Protein AF-A0A6I5CNL9-F1 (afdb_monomer)

Secondary structure (DSSP, 8-state):
--S-S--TT-HHHHHHHHHHHHHHHHHH----TT--HHHHHHHTS-S--

Structure (mmCIF, N/CA/C/O backbone):
data_AF-A0A6I5CNL9-F1
#
_entry.id   AF-A0A6I5CNL9-F1
#
loop_
_atom_site.group_PDB
_atom_site.id
_atom_site.type_symbol
_atom_site.label_atom_id
_atom_site.label_alt_id
_atom_site.label_comp_id
_atom_site.label_asym_id
_atom_site.label_entity_id
_atom_site.label_seq_id
_atom_site.pdbx_PDB_ins_code
_atom_site.Cartn_x
_atom_site.Cartn_y
_atom_site.Cartn_z
_atom_site.occupancy
_atom_site.B_iso_or_equiv
_atom_site.auth_seq_id
_atom_site.auth_comp_id
_atom_site.auth_asym_id
_atom_site.auth_atom_id
_atom_site.pdbx_PDB_model_num
ATOM 1 N N . ARG A 1 1 ? 25.140 17.681 -22.437 1.00 51.19 1 ARG A N 1
ATOM 2 C CA . ARG A 1 1 ? 23.805 17.549 -21.794 1.00 51.19 1 ARG A CA 1
ATOM 3 C C . ARG A 1 1 ? 23.205 16.239 -22.300 1.00 51.19 1 ARG A C 1
ATOM 5 O O . ARG A 1 1 ? 23.197 16.066 -23.509 1.00 51.19 1 ARG A O 1
ATOM 12 N N . SER A 1 2 ? 22.851 15.289 -21.426 1.00 54.97 2 SER A N 1
ATOM 13 C CA . SER A 1 2 ? 22.338 13.970 -21.855 1.00 54.97 2 SER A CA 1
ATOM 14 C C . SER A 1 2 ? 21.051 14.124 -22.679 1.00 54.97 2 SER A C 1
ATOM 16 O O . SER A 1 2 ? 20.200 14.934 -22.319 1.00 54.97 2 SER A O 1
ATOM 18 N N . ALA A 1 3 ? 20.938 13.363 -23.772 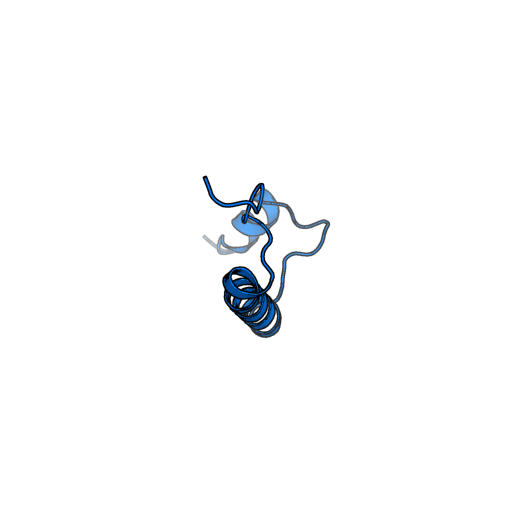1.00 60.38 3 ALA A N 1
ATOM 19 C CA . ALA A 1 3 ? 19.874 13.447 -24.778 1.00 60.38 3 ALA A CA 1
ATOM 20 C C . ALA A 1 3 ? 18.505 12.905 -24.318 1.00 60.38 3 ALA A C 1
ATOM 22 O O . ALA A 1 3 ? 17.527 13.011 -25.050 1.00 60.38 3 ALA A O 1
ATOM 23 N N . TYR A 1 4 ? 18.418 12.342 -23.112 1.00 59.97 4 TYR A N 1
ATOM 24 C CA . TYR A 1 4 ? 17.173 11.810 -22.562 1.00 59.97 4 TYR A CA 1
ATOM 25 C C . TYR A 1 4 ? 16.563 12.795 -21.566 1.00 59.97 4 TYR A C 1
ATOM 27 O O . TYR A 1 4 ? 17.014 12.952 -20.431 1.00 59.97 4 TYR A O 1
ATOM 35 N N . THR A 1 5 ? 15.540 13.489 -22.050 1.00 56.47 5 THR A N 1
ATOM 36 C CA . THR A 1 5 ? 14.652 14.370 -21.293 1.00 56.47 5 THR A CA 1
ATOM 37 C C . THR A 1 5 ? 13.915 13.533 -20.240 1.00 56.47 5 THR A C 1
ATOM 39 O O . THR A 1 5 ? 13.339 12.507 -20.578 1.00 56.47 5 THR A O 1
ATOM 42 N N . ASN A 1 6 ? 13.974 13.960 -18.979 1.00 64.00 6 ASN A N 1
ATOM 43 C CA . ASN A 1 6 ? 13.266 13.409 -17.820 1.00 64.00 6 ASN A CA 1
ATOM 44 C C . ASN A 1 6 ? 13.291 11.868 -17.634 1.00 64.00 6 ASN A C 1
ATOM 46 O O . ASN A 1 6 ? 12.432 11.133 -18.114 1.00 64.00 6 ASN A O 1
ATOM 50 N N . LYS A 1 7 ? 14.242 11.399 -16.816 1.00 66.56 7 LYS A N 1
ATOM 51 C CA . LYS A 1 7 ? 14.428 9.987 -16.435 1.00 66.56 7 LYS A CA 1
ATOM 52 C C . LYS A 1 7 ? 13.505 9.474 -15.319 1.00 66.56 7 LYS A C 1
ATOM 54 O O . LYS A 1 7 ? 13.695 8.354 -14.855 1.00 66.56 7 LYS A O 1
ATOM 59 N N . MET A 1 8 ? 12.524 10.257 -14.875 1.00 69.44 8 MET A N 1
ATOM 60 C CA . MET A 1 8 ? 11.716 9.931 -13.688 1.00 69.44 8 MET A CA 1
ATOM 61 C C . MET A 1 8 ? 10.780 8.721 -13.848 1.00 69.44 8 MET A C 1
ATOM 63 O O . MET A 1 8 ? 10.138 8.346 -12.878 1.00 69.44 8 MET A O 1
ATOM 67 N N . ASN A 1 9 ? 10.702 8.118 -15.041 1.00 64.50 9 ASN A N 1
ATOM 68 C CA . ASN A 1 9 ? 9.890 6.930 -15.321 1.00 64.50 9 ASN A CA 1
ATOM 69 C C . ASN A 1 9 ? 10.677 5.829 -16.062 1.00 64.50 9 ASN A C 1
ATOM 71 O O . ASN A 1 9 ? 10.082 4.979 -16.725 1.00 64.50 9 ASN A O 1
ATOM 75 N N . GLU A 1 10 ? 12.016 5.821 -16.002 1.00 71.19 10 GLU A N 1
ATOM 76 C CA . GLU A 1 10 ? 12.780 4.725 -16.610 1.00 71.19 10 GLU A CA 1
ATOM 77 C C . GLU A 1 10 ? 12.461 3.396 -15.901 1.00 71.19 10 GLU A C 1
ATOM 79 O O . GLU A 1 10 ? 12.628 3.251 -14.694 1.00 71.19 10 GLU A O 1
ATOM 84 N N . VAL A 1 11 ? 12.029 2.382 -16.655 1.00 69.25 11 VAL A N 1
ATOM 85 C CA . VAL A 1 11 ? 11.587 1.091 -16.091 1.00 69.25 11 VAL A CA 1
ATOM 86 C C . VAL A 1 11 ? 12.644 0.461 -15.176 1.00 69.25 11 VAL A C 1
ATOM 88 O O . VAL A 1 11 ? 12.307 -0.079 -14.126 1.00 69.25 11 VAL A O 1
ATOM 91 N N . LYS A 1 12 ? 13.932 0.546 -15.540 1.00 69.88 12 LYS A N 1
ATOM 92 C CA . LYS A 1 12 ? 15.026 -0.103 -14.797 1.00 69.88 12 LYS A CA 1
ATOM 93 C C . LYS A 1 12 ? 15.161 0.379 -13.339 1.00 69.88 12 LYS A C 1
ATOM 95 O O . LYS A 1 12 ? 15.150 -0.488 -12.469 1.00 69.88 12 LYS A O 1
ATOM 100 N N . PRO A 1 13 ? 15.268 1.685 -13.026 1.00 74.56 13 PRO A N 1
ATOM 101 C CA . PRO A 1 13 ? 15.327 2.139 -11.633 1.00 74.56 13 PRO A CA 1
ATOM 102 C C . PRO A 1 13 ? 14.016 1.952 -10.847 1.00 74.56 13 PRO A C 1
ATOM 104 O O . PRO A 1 13 ? 14.072 1.783 -9.630 1.00 74.56 13 PRO A O 1
ATOM 107 N N . HIS A 1 14 ? 12.846 1.945 -11.499 1.00 84.00 14 HIS A N 1
ATOM 108 C CA . HIS A 1 14 ? 11.552 1.905 -10.795 1.00 84.00 14 HIS A CA 1
ATOM 109 C C . HIS A 1 14 ? 10.972 0.502 -10.603 1.00 84.00 14 HIS A C 1
ATOM 111 O O . HIS A 1 14 ? 10.181 0.293 -9.682 1.00 84.00 14 HIS A O 1
ATOM 117 N N . ARG A 1 15 ? 11.392 -0.476 -11.413 1.00 87.06 15 ARG A N 1
ATOM 118 C CA . ARG A 1 15 ? 10.884 -1.852 -11.343 1.00 87.06 15 ARG A CA 1
ATOM 119 C C . ARG A 1 15 ? 11.081 -2.479 -9.965 1.00 87.06 15 ARG A C 1
ATOM 121 O O . ARG A 1 15 ? 10.123 -2.992 -9.403 1.00 87.06 15 ARG A O 1
ATOM 128 N N . ALA A 1 16 ? 12.275 -2.360 -9.387 1.00 89.56 16 ALA A N 1
ATOM 129 C CA . ALA A 1 16 ? 12.558 -2.917 -8.064 1.00 89.56 16 ALA A CA 1
ATOM 130 C C . ALA A 1 16 ? 11.694 -2.280 -6.953 1.00 89.56 16 ALA A C 1
ATOM 132 O O . ALA A 1 16 ? 11.277 -2.958 -6.015 1.00 89.56 16 ALA A O 1
ATOM 133 N N . TRP A 1 17 ? 11.393 -0.979 -7.053 1.00 90.25 17 TRP A N 1
ATOM 134 C CA . TRP A 1 17 ? 10.486 -0.306 -6.116 1.00 90.25 17 TRP A CA 1
ATOM 135 C C . TRP A 1 17 ? 9.038 -0.787 -6.281 1.00 90.25 17 TRP A C 1
ATOM 137 O O . TRP A 1 17 ? 8.368 -1.055 -5.281 1.00 90.25 17 TRP A O 1
ATOM 147 N N . ALA A 1 18 ? 8.576 -0.944 -7.524 1.00 92.25 18 ALA A N 1
ATOM 148 C CA . ALA A 1 18 ? 7.229 -1.418 -7.826 1.00 92.25 18 ALA A CA 1
ATOM 149 C C . ALA A 1 18 ? 7.024 -2.867 -7.362 1.00 92.25 18 ALA A C 1
ATOM 151 O O . ALA A 1 18 ? 6.073 -3.142 -6.637 1.00 92.25 18 ALA A O 1
ATOM 152 N N . GLU A 1 19 ? 7.954 -3.770 -7.688 1.00 95.06 19 GLU A N 1
ATOM 153 C CA . GLU A 1 19 ? 7.917 -5.178 -7.264 1.00 95.06 19 GLU A CA 1
ATOM 154 C C . GLU A 1 19 ? 7.867 -5.297 -5.735 1.00 95.06 19 GLU A C 1
ATOM 156 O O . GLU A 1 19 ? 7.041 -6.028 -5.192 1.00 95.06 19 GLU A O 1
ATOM 161 N N . ARG A 1 20 ? 8.673 -4.505 -5.016 1.00 95.25 20 ARG A N 1
ATOM 162 C CA . ARG A 1 20 ? 8.640 -4.482 -3.548 1.00 95.25 20 ARG A CA 1
ATOM 163 C C . ARG A 1 20 ? 7.332 -3.920 -2.986 1.00 95.25 20 ARG A C 1
ATOM 165 O O . ARG A 1 20 ? 6.897 -4.353 -1.922 1.00 95.25 20 ARG A O 1
ATOM 172 N N . THR A 1 21 ? 6.719 -2.952 -3.662 1.00 96.25 21 THR A N 1
ATOM 173 C CA . THR A 1 21 ? 5.423 -2.386 -3.256 1.00 96.25 21 THR A CA 1
ATOM 174 C C . THR A 1 21 ? 4.303 -3.408 -3.443 1.00 96.25 21 THR A C 1
ATOM 176 O O . THR A 1 21 ? 3.519 -3.618 -2.521 1.00 96.25 21 THR A O 1
ATOM 179 N N . LEU A 1 22 ? 4.281 -4.103 -4.584 1.00 97.25 22 LEU A N 1
ATOM 180 C CA . LEU A 1 22 ? 3.310 -5.159 -4.874 1.00 97.25 22 LEU A CA 1
ATOM 181 C C . LEU A 1 22 ? 3.437 -6.339 -3.905 1.00 97.25 22 LEU A C 1
ATOM 183 O O . LEU A 1 22 ? 2.430 -6.774 -3.360 1.00 97.25 22 LEU A O 1
ATOM 187 N N . LEU A 1 23 ? 4.660 -6.788 -3.603 1.00 98.25 23 LEU A N 1
ATOM 188 C CA . LEU A 1 23 ? 4.884 -7.865 -2.633 1.00 98.25 23 LEU A CA 1
ATOM 189 C C . LEU A 1 23 ? 4.341 -7.510 -1.239 1.00 98.25 23 LEU A C 1
ATOM 1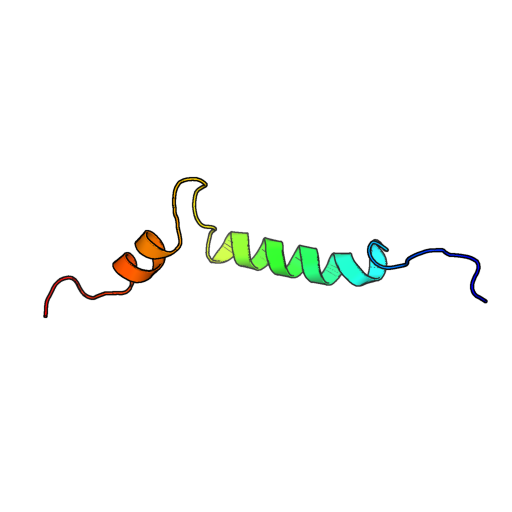91 O O . LEU A 1 23 ? 3.766 -8.344 -0.549 1.00 98.25 23 LEU A O 1
ATOM 195 N N . ARG A 1 24 ? 4.494 -6.251 -0.811 1.00 98.06 24 ARG A N 1
ATOM 196 C CA . ARG A 1 24 ? 3.919 -5.787 0.460 1.00 98.06 24 ARG A CA 1
ATOM 197 C C . ARG A 1 24 ? 2.395 -5.770 0.421 1.00 98.06 24 ARG A C 1
ATOM 199 O O . ARG A 1 24 ? 1.779 -6.151 1.409 1.00 98.06 24 ARG A O 1
ATOM 206 N N . ALA A 1 25 ? 1.806 -5.332 -0.688 1.00 97.62 25 ALA A N 1
ATOM 207 C CA . ALA A 1 25 ? 0.359 -5.339 -0.875 1.00 97.62 25 ALA A CA 1
ATOM 208 C C . ALA A 1 25 ? -0.216 -6.765 -0.866 1.00 97.62 25 ALA A C 1
ATOM 210 O O . ALA A 1 25 ? -1.295 -6.975 -0.327 1.00 97.62 25 ALA A O 1
ATOM 211 N N . GLU A 1 26 ? 0.513 -7.748 -1.398 1.00 97.81 26 GLU A N 1
ATOM 212 C CA . GLU A 1 26 ? 0.121 -9.161 -1.352 1.00 97.81 26 GLU A CA 1
ATOM 213 C C . GLU A 1 26 ? 0.109 -9.710 0.082 1.00 97.81 26 GLU A C 1
ATOM 215 O O . GLU A 1 26 ? -0.830 -10.396 0.475 1.00 97.81 26 GLU A O 1
ATOM 220 N N . 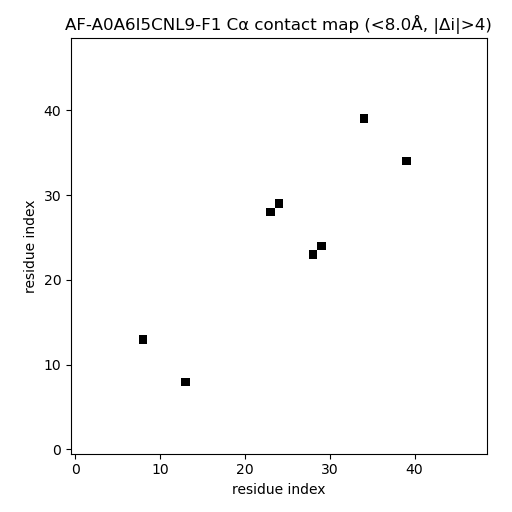VAL A 1 27 ? 1.122 -9.372 0.887 1.00 98.00 27 VAL A N 1
ATOM 221 C CA . VAL A 1 27 ? 1.258 -9.884 2.262 1.00 98.00 27 VAL A CA 1
ATOM 222 C C . VAL A 1 27 ? 0.330 -9.175 3.250 1.00 98.00 27 VAL A C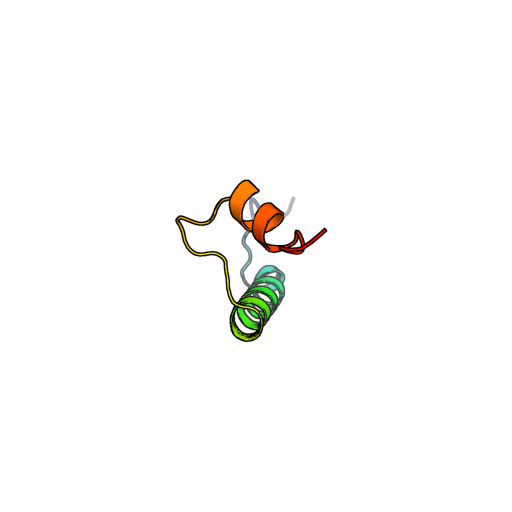 1
ATOM 224 O O . VAL A 1 27 ? -0.256 -9.820 4.116 1.00 98.00 27 VAL A O 1
ATOM 227 N N . PHE A 1 28 ? 0.222 -7.849 3.163 1.00 95.25 28 PHE A N 1
ATOM 228 C CA . PHE A 1 28 ? -0.496 -7.034 4.152 1.00 95.25 28 PHE A CA 1
ATOM 229 C C . PHE A 1 28 ? -1.882 -6.582 3.687 1.00 95.25 28 PHE A C 1
ATOM 231 O O . PHE A 1 28 ? -2.654 -6.056 4.488 1.00 95.25 28 PHE A O 1
ATOM 238 N N . GLY A 1 29 ?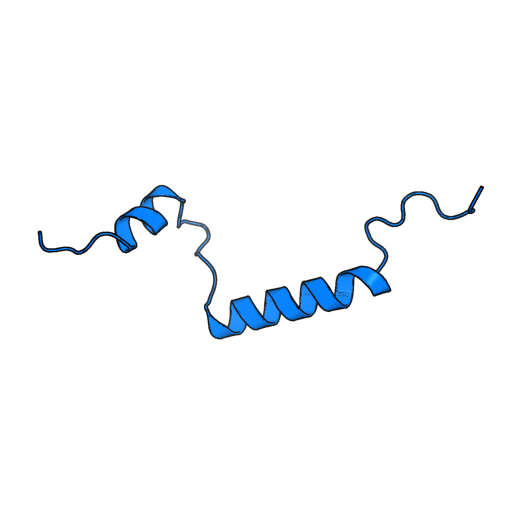 -2.204 -6.769 2.409 1.00 93.88 29 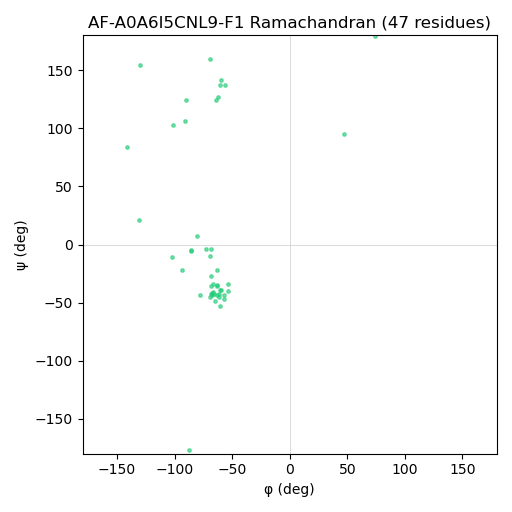GLY A N 1
ATOM 239 C CA . GLY A 1 29 ? -3.377 -6.169 1.790 1.00 93.88 29 GLY A CA 1
ATOM 240 C C . GLY A 1 29 ? -3.211 -4.669 1.529 1.00 93.88 29 GLY A C 1
ATOM 241 O O . GLY A 1 29 ? -2.188 -4.046 1.828 1.00 93.88 29 GLY A O 1
ATOM 242 N N . VAL A 1 30 ? -4.257 -4.083 0.952 1.00 94.12 30 VAL A N 1
ATOM 243 C CA . VAL A 1 30 ? -4.409 -2.639 0.741 1.00 94.12 30 VAL A CA 1
ATOM 244 C C . VAL A 1 30 ? -5.773 -2.198 1.257 1.00 94.12 30 VAL A C 1
ATOM 246 O O . VAL A 1 30 ? -6.711 -2.996 1.316 1.00 94.12 30 VAL A O 1
ATOM 249 N N . ALA A 1 31 ? -5.885 -0.925 1.629 1.00 93.25 31 ALA A N 1
ATOM 250 C CA . ALA A 1 31 ? -7.174 -0.325 1.944 1.00 93.25 31 ALA A CA 1
ATOM 251 C C . ALA A 1 31 ? -8.109 -0.415 0.723 1.00 93.25 31 ALA A C 1
ATOM 253 O O . ALA A 1 31 ? -7.663 -0.259 -0.418 1.00 93.25 31 ALA A O 1
ATOM 254 N N . ARG A 1 32 ? -9.398 -0.683 0.962 1.00 93.75 32 ARG A N 1
ATOM 255 C CA . ARG A 1 32 ? -10.421 -0.585 -0.087 1.00 93.75 32 ARG A CA 1
ATOM 256 C C . ARG A 1 32 ? -10.641 0.881 -0.461 1.00 93.75 32 ARG A C 1
ATOM 258 O O . ARG A 1 32 ? -10.310 1.770 0.315 1.00 93.75 32 ARG A O 1
ATOM 265 N N . GLU A 1 33 ? -11.206 1.119 -1.641 1.00 94.00 33 GLU A N 1
ATOM 266 C CA . GLU A 1 33 ? -11.453 2.464 -2.185 1.00 94.00 33 GLU A CA 1
ATOM 267 C C . GLU A 1 33 ? -12.249 3.372 -1.232 1.00 94.00 33 GLU A C 1
ATOM 269 O O . GLU A 1 33 ? -12.001 4.571 -1.163 1.00 94.00 33 GLU A O 1
ATOM 274 N N . ASP A 1 34 ? -13.166 2.790 -0.462 1.00 94.62 34 ASP A N 1
ATOM 275 C CA . ASP A 1 34 ? -14.033 3.467 0.500 1.00 94.62 34 ASP A CA 1
ATOM 276 C C . ASP A 1 34 ? -13.404 3.651 1.892 1.00 94.62 34 ASP A C 1
ATOM 278 O O . ASP A 1 34 ? -14.002 4.283 2.762 1.00 94.62 34 ASP A O 1
ATOM 282 N N . VAL A 1 35 ? -12.203 3.115 2.126 1.00 94.25 35 VAL A N 1
ATOM 283 C CA . VAL A 1 35 ? -11.507 3.219 3.412 1.00 94.25 35 VAL A CA 1
ATOM 284 C C . VAL A 1 35 ? -10.611 4.452 3.410 1.00 94.25 35 VAL A C 1
ATOM 286 O O . VAL A 1 35 ? -9.548 4.480 2.786 1.00 94.25 35 VAL A O 1
ATOM 289 N N . GLY A 1 36 ? -11.041 5.471 4.148 1.00 93.81 36 GLY A N 1
ATOM 290 C CA . GLY A 1 36 ? -10.295 6.698 4.364 1.00 93.81 36 GLY A CA 1
ATOM 291 C C . GLY A 1 36 ? -9.332 6.632 5.552 1.00 93.81 36 GLY A C 1
ATOM 292 O O . GLY A 1 36 ? -9.136 5.618 6.226 1.00 93.81 36 GLY A O 1
ATOM 293 N N . PHE A 1 37 ? -8.689 7.771 5.807 1.00 92.38 37 PHE A N 1
ATOM 294 C CA . PHE A 1 37 ? -7.694 7.903 6.871 1.00 92.38 37 PHE A CA 1
ATOM 295 C C . PHE A 1 37 ? -8.310 7.810 8.274 1.00 92.38 37 PHE A C 1
ATOM 297 O O . PHE A 1 37 ? -7.693 7.254 9.181 1.00 92.38 37 PHE A O 1
ATOM 304 N N . VAL A 1 38 ? -9.527 8.335 8.457 1.00 94.94 38 VAL A N 1
ATOM 305 C CA . VAL A 1 38 ? -10.224 8.312 9.752 1.00 94.94 38 VAL A CA 1
ATOM 306 C C . VAL A 1 38 ? -10.600 6.882 10.126 1.00 94.94 38 VAL A C 1
ATOM 308 O O . VAL A 1 38 ? -10.368 6.473 11.260 1.00 94.94 38 VAL A O 1
ATOM 311 N N . GLU A 1 39 ? -11.101 6.101 9.171 1.00 93.50 39 GLU A N 1
ATOM 312 C CA . GLU A 1 39 ? -11.462 4.694 9.350 1.00 93.50 39 G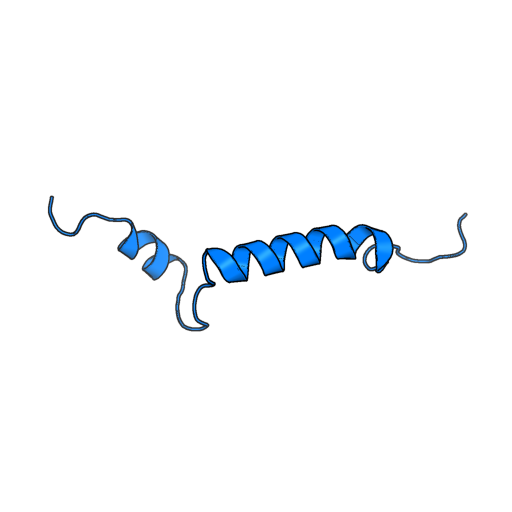LU A CA 1
ATOM 313 C C . GLU A 1 39 ? -10.237 3.855 9.735 1.00 93.50 39 GLU A C 1
ATOM 315 O O . GLU A 1 39 ? -10.308 3.038 10.655 1.00 93.50 39 GLU A O 1
ATOM 320 N N . LEU A 1 40 ? -9.093 4.098 9.082 1.00 90.25 40 LEU A N 1
ATOM 321 C CA . LEU A 1 40 ? -7.832 3.431 9.408 1.00 90.25 40 LEU A CA 1
ATOM 322 C C . LEU A 1 40 ? -7.374 3.732 10.841 1.00 90.25 40 LEU A C 1
ATOM 324 O O . LEU A 1 40 ? -6.967 2.821 11.560 1.00 90.25 40 LEU A O 1
ATOM 328 N N . LEU A 1 41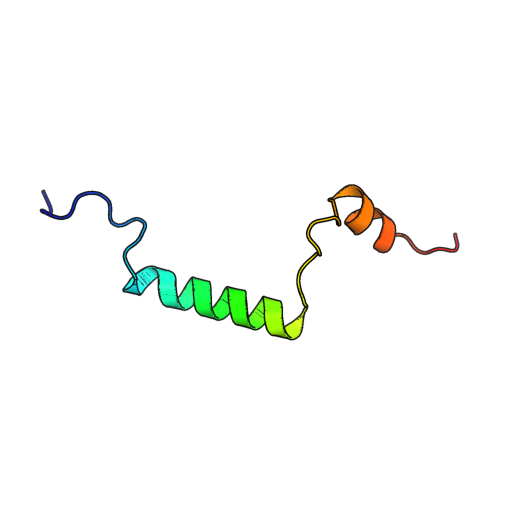 ? -7.434 4.999 11.263 1.00 92.94 41 LEU A N 1
ATOM 329 C CA . LEU A 1 41 ? -7.055 5.386 12.623 1.00 92.94 41 LEU A CA 1
ATOM 330 C C . LEU A 1 41 ? -8.022 4.818 13.665 1.00 92.94 41 LEU A C 1
ATOM 332 O O . 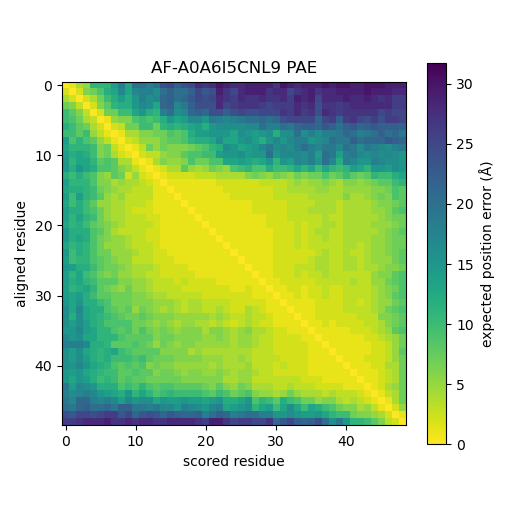LEU A 1 41 ? -7.570 4.316 14.692 1.00 92.94 41 LEU A O 1
ATOM 336 N N . ALA A 1 42 ? -9.328 4.856 13.394 1.00 92.88 42 ALA A N 1
ATOM 337 C CA . ALA A 1 42 ? -10.353 4.322 14.285 1.00 92.88 42 ALA A CA 1
ATOM 338 C C . ALA A 1 42 ? -10.177 2.813 14.523 1.00 92.88 42 ALA A C 1
ATOM 340 O O . ALA A 1 42 ? -10.302 2.362 15.657 1.00 92.88 42 ALA A O 1
ATOM 341 N N . ALA A 1 43 ? -9.801 2.047 13.492 1.00 90.00 43 ALA A N 1
ATOM 342 C CA . ALA A 1 43 ? -9.518 0.614 13.613 1.00 90.00 43 ALA A CA 1
ATOM 343 C C . ALA A 1 43 ? -8.327 0.289 14.539 1.00 90.00 43 ALA A C 1
ATOM 345 O O . ALA A 1 43 ? -8.227 -0.827 15.044 1.00 90.00 43 ALA A O 1
ATOM 346 N N . GLY A 1 44 ? -7.420 1.246 14.760 1.00 89.69 44 GLY A N 1
ATOM 347 C CA . GLY A 1 44 ? -6.280 1.102 15.669 1.00 89.69 44 GLY A CA 1
ATOM 348 C C . GLY A 1 44 ? -6.585 1.443 17.131 1.00 89.69 44 GLY A C 1
ATOM 349 O O . GLY A 1 44 ? -5.712 1.274 17.983 1.00 89.69 44 GLY A O 1
ATOM 350 N N . ILE A 1 45 ? -7.788 1.938 17.437 1.00 91.88 45 ILE A N 1
ATOM 351 C CA . ILE A 1 45 ? -8.205 2.271 18.801 1.00 91.88 45 ILE A CA 1
ATOM 352 C C . ILE A 1 45 ? -8.851 1.023 19.428 1.00 91.88 45 ILE A C 1
ATOM 354 O O . ILE A 1 45 ? -9.796 0.484 18.852 1.00 91.88 45 ILE A O 1
ATOM 358 N N . PRO A 1 46 ? -8.376 0.546 20.595 1.00 85.81 46 PRO A N 1
ATOM 359 C CA . PRO A 1 46 ? -9.020 -0.551 21.316 1.00 85.81 46 PRO A CA 1
ATOM 360 C C . PRO A 1 46 ? -10.489 -0.233 21.613 1.00 85.81 46 PRO A C 1
ATOM 362 O O . PRO A 1 46 ? -10.802 0.885 22.021 1.00 85.81 46 PRO A O 1
ATOM 365 N N . ALA A 1 47 ? -11.376 -1.214 21.430 1.00 78.75 47 ALA A N 1
ATOM 366 C CA . ALA A 1 47 ? -12.818 -1.046 21.633 1.00 78.75 47 ALA A CA 1
ATOM 367 C C . ALA A 1 47 ? -13.209 -0.861 23.114 1.00 78.75 47 ALA A C 1
ATOM 369 O O . ALA A 1 47 ? -14.349 -0.520 23.418 1.00 78.75 47 ALA A O 1
ATOM 370 N N . ASP A 1 48 ? -12.267 -1.081 24.026 1.00 76.50 48 ASP A N 1
ATOM 371 C CA . ASP A 1 48 ? -12.471 -1.134 25.461 1.00 76.50 48 ASP A CA 1
ATOM 372 C C . ASP A 1 48 ? -11.309 -0.472 26.216 1.00 76.50 48 ASP A C 1
ATOM 374 O O . ASP A 1 48 ? -10.374 -1.101 26.718 1.00 76.50 48 ASP A O 1
ATOM 378 N N . ARG A 1 49 ? -11.412 0.851 26.332 1.00 57.81 49 ARG A N 1
ATOM 379 C CA . ARG A 1 49 ? -10.993 1.573 27.530 1.00 57.81 49 ARG A CA 1
ATOM 380 C C . ARG A 1 49 ? -12.106 2.528 27.940 1.00 57.81 49 ARG A C 1
ATOM 382 O O . ARG A 1 49 ? -12.683 3.157 27.028 1.00 57.81 49 ARG A O 1
#

pLDDT: mean 84.15, std 14.12, range [51.19, 98.25]

Radius of gyration: 18.47 Å; Cα contacts (8 Å, |Δi|>4): 4; chains: 1; bounding box: 38×27×52 Å

Mean predicted aligned error: 8.75 Å

Solvent-accessible surface area (backbone atoms only — not comparable to full-atom values): 3344 Å² total; per-residue (Å²): 130,82,89,71,80,80,70,90,75,46,62,77,82,46,46,64,56,50,53,54,50,51,54,47,37,70,76,73,50,75,80,54,95,87,56,51,72,66,58,58,54,55,72,71,52,76,96,79,126

Foldseek 3Di:
DDPDDDPPPPCVVCVVVVVVVVVCCVVPNDDDPPDDPVNVVVVVDDPPD

Sequence (49 aa):
RSAYTNKMNEVKPHRAWAERTLLRAEVFGVAREDVGFVELLAAGIPADR